Protein AF-A0A0F9DET1-F1 (afdb_monomer_lite)

Foldseek 3Di:
DFDPFPWKWKWKDFDPPDHTDIDTDGDLVRNLVVVVVSVVVLVVCVVVVVDPDGDMDMFMWGDDPNDTDFDADPVRHGSVVVNVVD

Secondary structure (DSSP, 8-state):
-B--SS-EEEEEESSTTSPPEEEE-SBHHHHHHHHHHHHHHHHHHHHTT-SS----EEEEEEEETTEEEE-B-TTS-BHHHHHTT-

pLDDT: mean 91.73, std 8.82, range [52.25, 98.38]

Sequence (86 aa):
MYLNYEDVRVWWIPQVPMKPFYVPVKNTEEAIKILEVLAQYDLFQYVNNIKPDYSNAGGLQVMIQGEWEEWEDGEGKNIDILVEAL

InterPro domains:
  IPR020285 Superinfection exclusion gene product 17 [PF17420] (8-79)

Organism: NCBI:txid412755

Structure (mmCIF, N/CA/C/O backbone):
data_AF-A0A0F9DET1-F1
#
_entry.id   AF-A0A0F9DET1-F1
#
loop_
_atom_site.group_PDB
_atom_site.id
_atom_site.type_symbol
_atom_site.label_atom_id
_atom_site.label_alt_id
_atom_site.label_comp_id
_atom_site.label_asym_id
_atom_site.label_entity_id
_atom_site.label_seq_id
_atom_site.pdbx_PDB_ins_code
_atom_site.Cartn_x
_atom_site.Cartn_y
_atom_site.Cartn_z
_atom_site.occupancy
_atom_site.B_iso_or_equiv
_atom_site.auth_seq_id
_atom_site.auth_comp_id
_atom_site.auth_asym_id
_atom_site.auth_atom_id
_atom_site.pdbx_PDB_model_num
ATOM 1 N N . MET A 1 1 ? -6.764 -11.592 8.983 1.00 68.88 1 MET A N 1
ATOM 2 C CA . MET A 1 1 ? -7.522 -11.165 10.199 1.00 68.88 1 MET A CA 1
ATOM 3 C C . MET A 1 1 ? -8.468 -10.022 9.845 1.00 68.88 1 MET A C 1
ATOM 5 O O . MET A 1 1 ? -8.072 -9.139 9.091 1.00 68.88 1 MET A O 1
ATOM 9 N N . TYR A 1 2 ? -9.708 -10.032 10.353 1.00 73.25 2 TYR A N 1
ATOM 10 C CA . TYR A 1 2 ? -10.639 -8.910 10.162 1.00 73.25 2 TYR A CA 1
ATOM 11 C C . TYR A 1 2 ? -10.177 -7.671 10.930 1.00 73.25 2 TYR A C 1
ATOM 13 O O . TYR A 1 2 ? -9.710 -7.776 12.063 1.00 73.25 2 TYR A O 1
ATOM 21 N N . LEU A 1 3 ? -10.314 -6.515 10.289 1.00 80.75 3 LEU A N 1
ATOM 22 C CA . LEU A 1 3 ? -9.905 -5.225 10.823 1.00 80.75 3 LEU A CA 1
ATOM 23 C C . LEU A 1 3 ? -11.117 -4.543 11.459 1.00 80.75 3 LEU A C 1
ATOM 25 O O . LEU A 1 3 ? -12.137 -4.349 10.805 1.00 80.75 3 LEU A O 1
ATOM 29 N N . ASN A 1 4 ? -11.012 -4.199 12.741 1.00 83.44 4 ASN A N 1
ATOM 30 C CA . ASN A 1 4 ? -12.096 -3.578 13.507 1.00 83.44 4 ASN A CA 1
ATOM 31 C C . ASN A 1 4 ? -12.016 -2.045 13.435 1.00 83.44 4 ASN A C 1
ATOM 33 O O . ASN A 1 4 ? -11.987 -1.377 14.466 1.00 83.44 4 ASN A O 1
ATOM 37 N N . TYR A 1 5 ? -11.946 -1.502 12.222 1.00 86.44 5 TYR A N 1
ATOM 38 C CA . TYR A 1 5 ? -11.920 -0.060 11.964 1.00 86.44 5 TYR A CA 1
ATOM 39 C C . TYR A 1 5 ? -13.125 0.329 11.109 1.00 86.44 5 TYR A C 1
ATOM 41 O O . TYR A 1 5 ? -13.646 -0.508 10.372 1.00 86.44 5 TYR A O 1
ATOM 49 N N . GLU A 1 6 ? -13.573 1.583 11.222 1.00 84.94 6 GLU A N 1
ATOM 50 C CA . GLU A 1 6 ? -14.723 2.083 10.453 1.00 84.94 6 GLU A CA 1
ATOM 51 C C . GLU A 1 6 ? -14.457 2.007 8.948 1.00 84.94 6 GLU A C 1
ATOM 53 O O . GLU A 1 6 ? -15.280 1.472 8.207 1.00 84.94 6 GLU A O 1
ATOM 58 N N . ASP A 1 7 ? -13.271 2.455 8.528 1.00 95.56 7 ASP A N 1
ATOM 59 C CA . ASP A 1 7 ? -12.800 2.355 7.154 1.00 95.56 7 ASP A CA 1
ATOM 60 C C . ASP A 1 7 ? -11.346 1.872 7.105 1.00 95.56 7 ASP A C 1
ATOM 62 O O . ASP A 1 7 ? -10.503 2.252 7.923 1.00 95.56 7 ASP A O 1
ATOM 66 N N . VAL A 1 8 ? -11.048 1.053 6.095 1.00 96.94 8 VAL A N 1
ATOM 67 C CA . VAL A 1 8 ? -9.712 0.521 5.814 1.00 96.94 8 VAL A CA 1
ATOM 68 C C . VAL A 1 8 ? -9.443 0.619 4.318 1.00 96.94 8 VAL A C 1
ATOM 70 O O . VAL A 1 8 ? -10.305 0.288 3.497 1.00 96.94 8 VAL A O 1
ATOM 73 N N . ARG A 1 9 ? -8.237 1.047 3.939 1.00 98.06 9 ARG A N 1
ATOM 74 C CA . ARG A 1 9 ? -7.834 1.138 2.533 1.00 98.06 9 ARG A CA 1
ATOM 75 C C . ARG A 1 9 ? -6.356 0.848 2.322 1.00 98.06 9 ARG A C 1
ATOM 77 O O . ARG A 1 9 ? -5.516 1.269 3.108 1.00 98.06 9 ARG A O 1
ATOM 84 N N . VAL A 1 10 ? -6.033 0.229 1.197 1.00 98.25 10 VAL A N 1
ATOM 85 C CA . VAL A 1 10 ? -4.683 0.295 0.633 1.00 98.25 10 VAL A CA 1
ATOM 86 C C . VAL A 1 10 ? -4.488 1.669 0.001 1.00 98.25 10 VAL A C 1
ATOM 88 O O . VAL A 1 10 ? -5.400 2.184 -0.653 1.00 98.25 10 VAL A O 1
ATOM 91 N N . TRP A 1 11 ? -3.304 2.249 0.162 1.00 98.38 11 TRP A N 1
ATOM 92 C CA . TRP A 1 11 ? -2.847 3.391 -0.625 1.00 98.38 11 TRP A CA 1
ATOM 93 C C . TRP A 1 11 ? -1.646 2.980 -1.478 1.00 98.38 11 TRP A C 1
ATOM 95 O O . TRP A 1 11 ? -0.819 2.177 -1.050 1.00 98.38 11 TRP A O 1
ATOM 105 N N . TRP A 1 12 ? -1.552 3.511 -2.699 1.00 98.06 12 TRP A N 1
ATOM 106 C CA . TRP A 1 12 ? -0.439 3.211 -3.602 1.00 98.06 12 TRP A CA 1
ATOM 107 C C . TRP A 1 12 ? -0.056 4.417 -4.451 1.00 98.06 12 TRP A C 1
ATOM 109 O O . TRP A 1 12 ? -0.905 5.067 -5.068 1.00 98.06 12 TRP A O 1
ATOM 119 N N . ILE A 1 13 ? 1.241 4.688 -4.513 1.00 97.56 13 ILE A N 1
ATOM 120 C CA . ILE A 1 13 ? 1.887 5.660 -5.384 1.00 97.56 13 ILE A CA 1
ATOM 121 C C . ILE A 1 13 ? 2.731 4.856 -6.381 1.00 97.56 13 ILE A C 1
ATOM 123 O O . ILE A 1 13 ? 3.810 4.397 -6.018 1.00 97.56 13 ILE A O 1
ATOM 127 N N . PRO A 1 14 ? 2.291 4.687 -7.639 1.00 93.94 14 PRO A N 1
ATOM 128 C CA . PRO A 1 14 ? 3.047 3.908 -8.621 1.00 93.94 14 PRO A CA 1
ATOM 129 C C . PRO A 1 14 ? 4.301 4.640 -9.129 1.00 93.94 14 PRO A C 1
ATOM 131 O O . PRO A 1 14 ? 5.181 4.006 -9.712 1.00 93.94 14 PRO A O 1
ATOM 134 N N . GLN A 1 15 ? 4.381 5.966 -8.939 1.00 94.06 15 GLN A N 1
ATOM 135 C CA . GLN A 1 15 ? 5.568 6.765 -9.252 1.00 94.06 15 GLN A CA 1
ATOM 136 C C . GLN A 1 15 ? 5.688 8.020 -8.370 1.00 94.06 15 GLN A C 1
ATOM 138 O O . GLN A 1 15 ? 5.035 9.037 -8.609 1.00 94.06 15 GLN A O 1
ATOM 143 N N . VAL A 1 16 ? 6.531 7.981 -7.340 1.00 94.44 16 VAL A N 1
ATOM 144 C CA . VAL A 1 16 ? 6.801 9.139 -6.469 1.00 94.44 16 VAL A CA 1
ATOM 145 C C . VAL A 1 16 ? 7.391 10.287 -7.308 1.00 94.44 16 VAL A C 1
ATOM 147 O O . VAL A 1 16 ? 8.311 10.037 -8.089 1.00 94.44 16 VAL A O 1
ATOM 150 N N . PRO A 1 17 ? 6.907 11.544 -7.177 1.00 94.19 17 PRO A N 1
ATOM 151 C CA . PRO A 1 17 ? 6.073 12.094 -6.098 1.00 94.19 17 PRO A CA 1
ATOM 152 C C . PRO A 1 17 ? 4.584 12.302 -6.451 1.00 94.19 17 PRO A C 1
ATOM 154 O O . PRO A 1 17 ? 3.979 13.288 -6.025 1.00 94.19 17 PRO A O 1
ATOM 157 N N . MET A 1 18 ? 3.967 11.434 -7.257 1.00 93.94 18 MET A N 1
ATOM 158 C CA . MET A 1 18 ? 2.550 11.606 -7.604 1.00 93.94 18 MET A CA 1
ATOM 159 C C . MET A 1 18 ? 1.598 11.373 -6.417 1.00 93.94 18 MET A C 1
ATOM 161 O O . MET A 1 18 ? 1.973 10.836 -5.377 1.00 93.94 18 MET A O 1
ATOM 165 N N . LYS A 1 19 ? 0.327 11.758 -6.593 1.00 97.00 19 LYS A N 1
ATOM 166 C CA . LYS A 1 19 ? -0.728 11.485 -5.607 1.00 97.00 19 LYS A CA 1
ATOM 167 C C . LYS A 1 19 ? -1.009 9.978 -5.513 1.00 97.00 19 LYS A C 1
ATOM 169 O O . LYS A 1 19 ? -1.070 9.333 -6.562 1.00 97.00 19 LYS A O 1
ATOM 174 N N . PRO A 1 20 ? -1.253 9.437 -4.307 1.00 97.75 20 PRO A N 1
ATOM 175 C CA . PRO A 1 20 ? -1.704 8.062 -4.157 1.00 97.75 20 PRO A CA 1
ATOM 176 C C . PRO A 1 20 ? -3.112 7.871 -4.725 1.00 97.75 20 PRO A C 1
ATOM 178 O O . PRO A 1 20 ? -3.932 8.795 -4.719 1.00 97.75 20 PRO A O 1
ATOM 181 N N . PHE A 1 21 ? -3.404 6.650 -5.162 1.00 98.19 21 PHE A N 1
ATOM 182 C CA . PHE A 1 21 ? -4.777 6.161 -5.266 1.00 98.19 21 PHE A CA 1
ATOM 18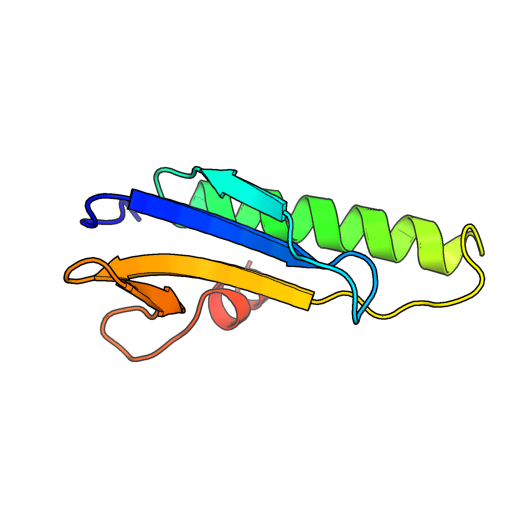3 C C . PHE A 1 21 ? -5.090 5.234 -4.092 1.00 98.19 21 PHE A C 1
ATOM 185 O O . PHE A 1 21 ? -4.184 4.759 -3.407 1.00 98.19 21 PHE A O 1
ATOM 192 N N . TYR A 1 22 ? -6.381 4.988 -3.870 1.00 98.31 22 TYR A N 1
ATOM 193 C CA . TYR A 1 22 ? -6.864 4.248 -2.712 1.00 98.31 22 TYR A CA 1
ATOM 194 C C . TYR A 1 22 ? -7.792 3.110 -3.121 1.00 98.31 22 TYR A C 1
ATOM 196 O O . TYR A 1 22 ? -8.641 3.289 -3.997 1.00 98.31 22 TYR A O 1
ATOM 204 N N . VAL A 1 23 ? -7.658 1.965 -2.454 1.00 98.19 23 VAL A N 1
ATOM 205 C CA . VAL A 1 23 ? -8.512 0.789 -2.653 1.00 98.19 23 VAL A CA 1
ATOM 206 C C . VAL A 1 23 ? -9.093 0.367 -1.303 1.00 98.19 23 VAL A C 1
ATOM 208 O O . VAL A 1 23 ? -8.323 -0.037 -0.434 1.00 98.19 23 VAL A O 1
ATOM 211 N N . PRO A 1 24 ? -10.418 0.472 -1.088 1.00 97.75 24 PRO A N 1
ATOM 212 C CA . PRO A 1 24 ? -11.050 -0.010 0.137 1.00 97.75 24 PRO A CA 1
ATOM 213 C C . PRO A 1 24 ? -10.858 -1.519 0.301 1.00 97.75 24 PRO A C 1
ATOM 215 O O . PRO A 1 24 ? -10.973 -2.256 -0.676 1.00 97.75 24 PRO A O 1
ATOM 218 N N . VAL A 1 25 ? -10.608 -1.971 1.528 1.00 96.50 25 VAL A N 1
ATOM 219 C CA . VAL A 1 25 ? -10.419 -3.391 1.868 1.00 96.50 25 VAL A CA 1
ATOM 220 C C . VAL A 1 25 ? -11.125 -3.728 3.178 1.00 96.50 25 VAL A C 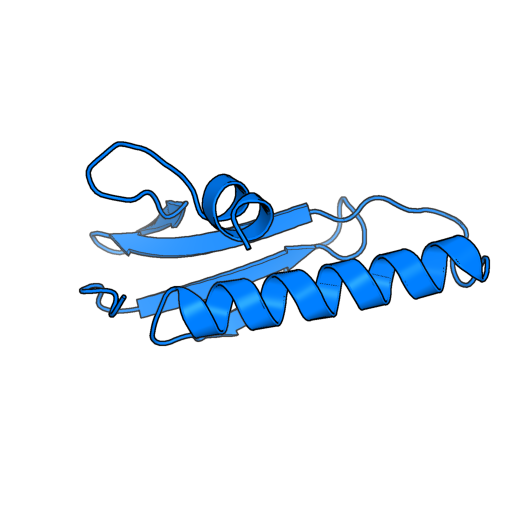1
ATOM 222 O O . VAL A 1 25 ? -11.470 -2.838 3.950 1.00 96.50 25 VAL A O 1
ATOM 225 N N . LYS A 1 26 ? -11.362 -5.014 3.447 1.00 92.62 26 LYS A N 1
ATOM 226 C CA . LYS A 1 26 ? -12.081 -5.462 4.657 1.00 92.62 26 LYS A CA 1
ATOM 227 C C . LYS A 1 26 ? -11.187 -6.112 5.705 1.00 92.62 26 LYS A C 1
ATOM 229 O O . LYS A 1 26 ? -11.569 -6.237 6.868 1.00 92.62 26 LYS A O 1
ATOM 234 N N . ASN A 1 27 ? -10.037 -6.623 5.289 1.00 91.50 27 ASN A N 1
ATOM 235 C CA . ASN A 1 27 ? -9.147 -7.403 6.137 1.00 91.50 27 ASN A CA 1
ATOM 236 C C . ASN A 1 27 ? -7.705 -7.335 5.621 1.00 91.50 27 ASN A C 1
ATOM 238 O O . ASN A 1 27 ? -7.443 -6.866 4.512 1.00 91.50 27 ASN A O 1
ATOM 242 N N . THR A 1 28 ? -6.772 -7.815 6.441 1.00 91.81 28 THR A N 1
ATOM 243 C CA . THR A 1 28 ? -5.343 -7.802 6.103 1.00 91.81 28 THR A CA 1
ATOM 244 C C . THR A 1 28 ? -4.997 -8.697 4.913 1.00 91.81 28 THR A C 1
ATOM 246 O O . THR A 1 28 ? -4.103 -8.359 4.153 1.00 91.81 28 THR A O 1
ATOM 249 N N . GLU A 1 29 ? -5.716 -9.801 4.700 1.00 92.81 29 GLU A N 1
ATOM 250 C CA . GLU A 1 29 ? -5.466 -10.732 3.586 1.00 92.81 29 GLU A CA 1
ATOM 251 C C . GLU A 1 29 ? -5.769 -10.090 2.226 1.00 92.81 29 GLU A C 1
ATOM 253 O O . GLU A 1 29 ? -4.998 -10.233 1.280 1.00 92.81 29 GLU A O 1
ATOM 258 N N . GLU A 1 30 ? -6.864 -9.337 2.131 1.00 95.50 30 GLU A N 1
ATOM 259 C CA . GLU A 1 30 ? -7.219 -8.568 0.938 1.00 95.50 30 GLU A CA 1
ATOM 260 C C . GLU A 1 30 ? -6.197 -7.455 0.668 1.00 95.50 30 GLU A C 1
ATOM 262 O O . GLU A 1 30 ? -5.756 -7.290 -0.471 1.00 95.50 30 GLU A O 1
ATOM 267 N N . ALA A 1 31 ? -5.772 -6.737 1.714 1.00 95.69 31 ALA A N 1
ATOM 268 C CA . ALA A 1 31 ? -4.743 -5.706 1.606 1.00 95.69 31 ALA A CA 1
ATOM 269 C C . ALA A 1 31 ? -3.406 -6.276 1.112 1.00 95.69 31 ALA A C 1
ATOM 271 O O . ALA A 1 31 ? -2.857 -5.767 0.135 1.00 95.69 31 ALA A O 1
ATOM 272 N N . ILE A 1 32 ? -2.931 -7.367 1.727 1.00 95.06 32 ILE A N 1
ATOM 273 C CA . ILE A 1 32 ? -1.725 -8.095 1.308 1.00 95.06 32 ILE A CA 1
ATOM 274 C C . ILE A 1 32 ? -1.851 -8.497 -0.157 1.00 95.06 32 ILE A C 1
ATOM 276 O O . ILE A 1 32 ? -0.962 -8.204 -0.954 1.00 95.06 32 ILE A O 1
ATOM 280 N N . LYS A 1 33 ? -2.988 -9.088 -0.549 1.00 95.88 33 LYS A N 1
ATOM 281 C CA . LYS A 1 33 ? -3.161 -9.548 -1.924 1.00 95.88 33 LYS A CA 1
ATOM 282 C C . LYS A 1 33 ? -3.077 -8.409 -2.939 1.00 95.88 33 LYS A C 1
ATOM 284 O O . LYS A 1 33 ? -2.501 -8.586 -4.011 1.00 95.88 33 LYS A O 1
ATOM 289 N N . ILE A 1 34 ? -3.659 -7.254 -2.626 1.00 97.50 34 ILE A N 1
ATOM 290 C CA . ILE A 1 34 ? -3.593 -6.067 -3.485 1.00 97.50 34 ILE A CA 1
ATOM 291 C C . ILE A 1 34 ? -2.158 -5.538 -3.564 1.00 97.50 34 ILE A C 1
ATOM 293 O O . ILE A 1 34 ? -1.672 -5.303 -4.670 1.00 97.50 34 ILE A O 1
ATOM 297 N N . LEU A 1 35 ? -1.475 -5.386 -2.425 1.00 97.12 35 LEU A N 1
ATOM 298 C CA . LEU A 1 35 ? -0.092 -4.901 -2.364 1.00 97.12 35 LEU A CA 1
ATOM 299 C C . LEU A 1 35 ? 0.860 -5.809 -3.158 1.00 97.12 35 LEU A C 1
ATOM 301 O O . LEU A 1 35 ? 1.640 -5.312 -3.966 1.00 97.12 35 LEU A O 1
ATOM 305 N N . GLU A 1 36 ? 0.737 -7.132 -3.019 1.00 95.88 36 GLU A N 1
ATOM 306 C CA . GLU A 1 36 ? 1.500 -8.109 -3.806 1.00 95.88 36 GLU A CA 1
ATOM 307 C C . GLU A 1 36 ? 1.265 -7.959 -5.310 1.00 95.88 36 GLU A C 1
ATOM 309 O O . GLU A 1 36 ? 2.213 -7.948 -6.095 1.00 95.88 36 GLU A O 1
ATOM 314 N N . VAL A 1 37 ? 0.001 -7.855 -5.735 1.00 97.38 37 VAL A N 1
ATOM 315 C CA . VAL A 1 37 ? -0.348 -7.725 -7.157 1.00 97.38 37 VAL A CA 1
ATOM 316 C C . VAL A 1 37 ? 0.232 -6.436 -7.738 1.00 97.38 37 VAL A C 1
ATOM 318 O O . VAL A 1 37 ? 0.764 -6.454 -8.849 1.00 97.38 37 VAL A O 1
ATOM 321 N N . LEU A 1 38 ? 0.173 -5.330 -6.994 1.00 96.94 38 LEU A N 1
ATOM 322 C CA . LEU A 1 38 ? 0.742 -4.051 -7.416 1.00 96.94 38 LEU A CA 1
ATOM 323 C C . LEU A 1 38 ? 2.273 -4.098 -7.463 1.00 96.94 38 LEU A C 1
ATOM 325 O O . LE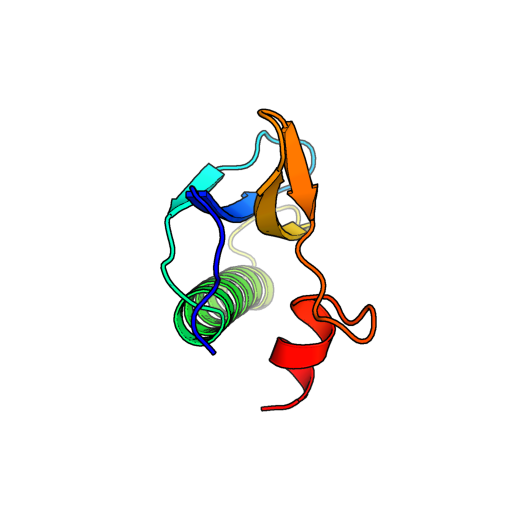U A 1 38 ? 2.858 -3.663 -8.454 1.00 96.94 38 LEU A O 1
ATOM 329 N N . ALA A 1 39 ? 2.920 -4.706 -6.467 1.00 95.12 39 ALA A N 1
ATOM 330 C CA . ALA A 1 39 ? 4.366 -4.908 -6.460 1.00 95.12 39 ALA A CA 1
ATOM 331 C C . ALA A 1 39 ? 4.830 -5.781 -7.639 1.00 95.12 39 ALA A C 1
ATOM 333 O O . ALA A 1 39 ? 5.795 -5.440 -8.322 1.00 95.12 39 ALA A O 1
ATOM 334 N N . GLN A 1 40 ? 4.118 -6.873 -7.941 1.00 96.31 40 GLN A N 1
ATOM 335 C CA . GLN A 1 40 ? 4.402 -7.719 -9.106 1.00 96.31 40 GLN A CA 1
ATOM 336 C C . GLN A 1 40 ? 4.193 -6.970 -10.426 1.00 96.31 40 GLN A C 1
ATOM 338 O O . GLN A 1 40 ? 4.969 -7.146 -11.366 1.00 96.31 40 GLN A O 1
ATOM 343 N N . TYR A 1 41 ? 3.169 -6.121 -10.503 1.00 96.25 41 TYR A N 1
ATOM 344 C CA . TYR A 1 41 ? 2.903 -5.296 -11.677 1.00 96.25 41 TYR A CA 1
ATOM 345 C C . TYR A 1 41 ? 3.995 -4.240 -11.906 1.00 96.25 41 TYR A C 1
ATOM 347 O O . TYR A 1 41 ? 4.465 -4.077 -13.036 1.00 96.25 41 TYR A O 1
ATOM 355 N N . ASP A 1 42 ? 4.451 -3.562 -10.853 1.00 95.62 42 ASP A N 1
ATOM 356 C CA . ASP A 1 42 ? 5.551 -2.597 -10.939 1.00 95.62 42 ASP A CA 1
ATOM 357 C C . ASP A 1 42 ? 6.892 -3.290 -11.244 1.00 95.62 42 ASP A C 1
ATOM 359 O O . ASP A 1 42 ? 7.661 -2.801 -12.078 1.00 95.62 42 ASP A O 1
ATOM 363 N N . LEU A 1 43 ? 7.139 -4.481 -10.683 1.00 95.75 43 LEU A N 1
ATOM 364 C CA . LEU A 1 43 ? 8.301 -5.306 -11.031 1.00 95.75 43 LEU A CA 1
ATOM 365 C C . LEU A 1 43 ? 8.275 -5.731 -12.504 1.00 95.75 43 LEU A C 1
ATOM 367 O O . LEU A 1 43 ? 9.300 -5.672 -13.185 1.00 95.75 43 LEU A O 1
ATOM 371 N N . PHE A 1 44 ? 7.109 -6.131 -13.021 1.00 96.62 44 PHE A N 1
ATOM 372 C CA . PHE A 1 44 ? 6.949 -6.458 -14.436 1.00 96.62 44 PHE A CA 1
ATOM 373 C C . PHE A 1 44 ? 7.289 -5.256 -15.322 1.00 96.62 44 PHE A C 1
ATOM 375 O O . PHE A 1 44 ? 8.022 -5.409 -16.301 1.00 96.62 44 PHE A O 1
ATOM 382 N N . GLN A 1 45 ? 6.813 -4.057 -14.974 1.00 96.69 45 GLN A N 1
ATOM 383 C CA . GLN A 1 45 ? 7.165 -2.839 -15.706 1.00 96.69 45 GLN A CA 1
ATOM 384 C C . GLN A 1 45 ? 8.671 -2.567 -15.679 1.00 96.69 45 GLN A C 1
ATOM 386 O O . GLN A 1 45 ? 9.230 -2.229 -16.723 1.00 96.69 45 GLN A O 1
ATOM 391 N N . TYR A 1 46 ? 9.313 -2.749 -14.521 1.00 95.50 46 TYR A N 1
ATOM 392 C CA . TYR A 1 46 ? 10.756 -2.574 -14.342 1.00 95.50 46 TYR A CA 1
ATOM 393 C C . TYR A 1 46 ? 11.573 -3.501 -15.230 1.00 95.50 46 TYR A C 1
ATOM 395 O O . TYR A 1 46 ? 12.380 -3.038 -16.036 1.00 95.50 46 TYR A O 1
ATOM 403 N N . VAL A 1 47 ? 11.310 -4.804 -15.151 1.00 97.06 47 VAL A N 1
ATOM 404 C CA . VAL A 1 47 ? 12.026 -5.81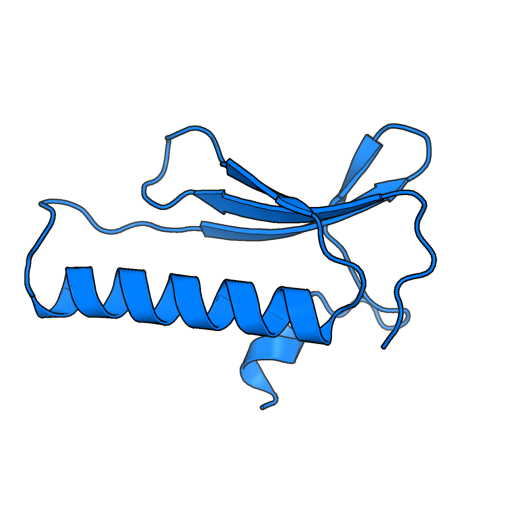6 -15.939 1.00 97.06 47 VAL A CA 1
ATOM 405 C C . VAL A 1 47 ? 11.871 -5.578 -17.446 1.00 97.06 47 VAL A C 1
ATOM 407 O O . VAL A 1 47 ? 12.793 -5.851 -18.213 1.00 97.06 47 VAL A O 1
ATOM 410 N N . ASN A 1 48 ? 10.728 -5.039 -17.878 1.00 97.62 48 ASN A N 1
ATOM 411 C CA . ASN A 1 48 ? 10.432 -4.792 -19.289 1.00 97.62 48 ASN A CA 1
ATOM 412 C C . ASN A 1 48 ? 10.750 -3.364 -19.762 1.00 97.62 48 ASN A C 1
ATOM 414 O O . ASN A 1 48 ? 10.447 -3.037 -20.907 1.00 97.62 48 ASN A O 1
ATOM 418 N N . ASN A 1 49 ? 11.371 -2.520 -18.930 1.00 96.44 49 ASN A N 1
ATOM 419 C CA . ASN A 1 49 ? 11.699 -1.128 -19.262 1.00 96.44 49 ASN A CA 1
ATOM 420 C C . ASN A 1 49 ? 10.493 -0.322 -19.797 1.00 96.44 49 ASN A C 1
ATOM 422 O O . ASN A 1 49 ? 10.630 0.471 -20.729 1.00 96.44 49 ASN A O 1
ATOM 426 N N . ILE A 1 50 ? 9.299 -0.539 -19.232 1.00 96.56 50 ILE A N 1
ATOM 427 C CA . ILE A 1 50 ? 8.052 0.086 -19.711 1.00 96.56 50 ILE A CA 1
ATOM 428 C C . ILE A 1 50 ? 8.030 1.600 -19.444 1.00 96.56 50 ILE A C 1
ATOM 430 O O . ILE A 1 50 ? 7.498 2.356 -20.258 1.00 96.56 50 ILE A O 1
ATOM 434 N N . LYS A 1 51 ? 8.613 2.052 -18.326 1.00 90.06 51 LYS A N 1
ATOM 435 C CA . LYS A 1 51 ? 8.687 3.469 -17.930 1.00 90.06 51 LYS A CA 1
ATOM 436 C C . LYS A 1 51 ? 10.141 3.940 -17.736 1.00 90.06 51 LYS A C 1
ATOM 438 O O . LYS A 1 51 ? 11.028 3.113 -17.525 1.00 90.06 51 LYS A O 1
ATOM 443 N N . PRO A 1 52 ? 10.427 5.249 -17.862 1.00 84.69 52 PRO A N 1
ATOM 444 C CA . PRO A 1 52 ? 11.792 5.765 -17.735 1.00 84.69 52 PRO A CA 1
ATOM 445 C C . PRO A 1 52 ? 12.308 5.779 -16.287 1.00 84.69 52 PRO A C 1
ATOM 447 O O . PRO A 1 52 ? 13.518 5.791 -16.072 1.00 84.69 52 PRO A O 1
ATOM 450 N N . ASP A 1 53 ? 11.415 5.777 -15.300 1.00 87.38 53 ASP A N 1
ATOM 451 C CA . ASP A 1 53 ? 11.711 5.937 -13.882 1.00 87.38 53 ASP A CA 1
ATOM 452 C C . ASP A 1 53 ? 10.899 4.960 -13.012 1.00 87.38 53 ASP A C 1
ATOM 454 O O . ASP A 1 53 ? 9.744 4.656 -13.298 1.00 87.38 53 ASP A O 1
ATOM 458 N N . TYR A 1 54 ? 11.500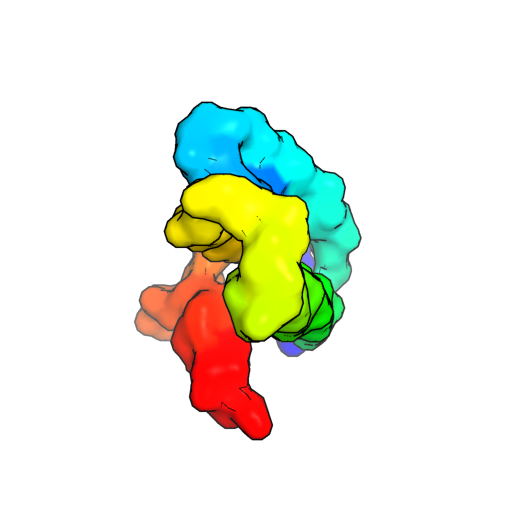 4.459 -11.925 1.00 89.06 54 TYR A N 1
ATOM 459 C CA . TYR A 1 54 ? 10.905 3.428 -11.062 1.00 89.06 54 TYR A CA 1
ATOM 460 C C . TYR A 1 54 ? 11.054 3.801 -9.593 1.00 89.06 54 TYR A C 1
ATOM 462 O O . TYR A 1 54 ? 12.143 3.707 -9.033 1.00 89.06 54 TYR A O 1
ATOM 470 N N . SER A 1 55 ? 9.962 4.249 -8.980 1.00 93.69 55 SER A N 1
ATOM 471 C CA . SER A 1 55 ? 9.895 4.492 -7.540 1.00 93.69 55 SER A CA 1
ATOM 472 C C . SER A 1 55 ? 8.443 4.417 -7.082 1.00 93.69 55 SER A C 1
ATOM 474 O O . SER A 1 55 ? 7.696 5.386 -7.226 1.00 93.69 55 SER A O 1
ATOM 476 N N . ASN A 1 56 ? 8.023 3.255 -6.588 1.00 95.00 56 ASN A N 1
ATOM 477 C CA . ASN A 1 56 ? 6.686 3.038 -6.045 1.00 95.00 56 ASN A CA 1
ATOM 478 C C . ASN A 1 56 ? 6.704 3.019 -4.509 1.00 95.00 56 ASN A C 1
ATOM 480 O O . ASN A 1 56 ? 7.725 2.724 -3.891 1.00 95.00 56 ASN A O 1
ATOM 484 N N . ALA A 1 57 ? 5.564 3.332 -3.902 1.00 96.19 57 ALA A N 1
ATOM 485 C CA . ALA A 1 57 ? 5.341 3.238 -2.462 1.00 96.19 57 ALA A CA 1
ATOM 486 C C . ALA A 1 57 ? 3.880 2.881 -2.188 1.00 96.19 57 ALA A C 1
ATOM 488 O O . ALA A 1 57 ? 2.998 3.241 -2.968 1.00 96.19 57 ALA A O 1
ATOM 489 N N . GLY A 1 58 ? 3.608 2.219 -1.072 1.00 96.44 58 GLY A N 1
ATOM 490 C CA . GLY A 1 58 ? 2.248 1.914 -0.662 1.00 96.44 58 GLY A CA 1
ATOM 491 C C . GLY A 1 58 ? 2.190 1.349 0.741 1.00 96.44 58 GLY A C 1
ATOM 492 O O . GLY A 1 58 ? 3.223 1.138 1.367 1.00 96.44 58 GLY A O 1
ATOM 493 N N . GLY A 1 59 ? 0.971 1.123 1.210 1.00 97.06 59 GLY A N 1
ATOM 494 C CA . GLY A 1 59 ? 0.718 0.629 2.554 1.00 97.06 59 GLY A CA 1
ATOM 495 C C . GLY A 1 59 ? -0.769 0.440 2.818 1.00 97.06 59 GLY A C 1
ATOM 496 O O . GLY A 1 59 ? -1.607 0.511 1.910 1.00 97.06 59 GLY A O 1
ATOM 497 N N . LEU A 1 60 ? -1.096 0.195 4.081 1.00 97.62 60 LEU A N 1
ATOM 498 C CA . LEU A 1 60 ? -2.452 -0.017 4.564 1.00 97.62 60 LEU A CA 1
ATOM 499 C C . LEU A 1 60 ? -2.778 1.084 5.561 1.00 97.62 60 LEU A C 1
ATOM 501 O O . LEU A 1 60 ? -2.056 1.262 6.530 1.00 97.62 60 LEU A O 1
ATOM 505 N N . GLN A 1 61 ? -3.885 1.781 5.344 1.00 97.69 61 GLN A N 1
ATOM 506 C CA . GLN A 1 61 ? -4.370 2.817 6.241 1.00 97.69 61 GLN A CA 1
ATOM 507 C C . GLN A 1 61 ? -5.708 2.440 6.860 1.00 97.69 61 GLN A C 1
ATOM 509 O O . GLN A 1 61 ? -6.553 1.797 6.226 1.00 97.69 61 GLN A O 1
ATOM 514 N N . VAL A 1 62 ? -5.908 2.916 8.082 1.00 96.81 62 VAL A N 1
ATOM 515 C CA . VAL A 1 62 ? -7.145 2.791 8.848 1.00 96.81 62 VAL A CA 1
ATOM 516 C C . VAL A 1 62 ? -7.641 4.156 9.297 1.00 96.81 62 VAL A C 1
ATOM 518 O O . VAL A 1 62 ? -6.849 5.061 9.556 1.00 96.81 62 VAL A O 1
ATOM 521 N N . MET A 1 63 ? -8.961 4.309 9.369 1.00 96.19 63 MET A N 1
ATOM 522 C CA . MET A 1 63 ? -9.587 5.510 9.913 1.00 96.19 63 MET A CA 1
ATOM 523 C C . MET A 1 63 ? -9.620 5.438 11.444 1.00 96.19 63 MET A C 1
ATOM 525 O O . MET A 1 63 ? -10.245 4.540 12.016 1.00 96.19 63 MET A O 1
ATOM 529 N N . ILE A 1 64 ? -8.980 6.403 12.105 1.00 94.12 64 ILE A N 1
ATOM 530 C CA . ILE A 1 64 ? -8.945 6.552 13.561 1.00 94.12 64 ILE A CA 1
ATOM 531 C C . ILE A 1 64 ? -9.342 7.988 13.895 1.00 94.12 64 ILE A C 1
ATOM 533 O O . ILE A 1 64 ? -8.670 8.942 13.526 1.00 94.12 64 ILE A O 1
ATOM 537 N N . GLN A 1 65 ? -10.473 8.153 14.586 1.00 93.50 65 GLN A N 1
ATOM 538 C CA . GLN A 1 65 ? -10.956 9.466 15.045 1.00 93.50 65 GLN A CA 1
ATOM 539 C C . GLN A 1 65 ? -11.071 10.532 13.929 1.00 93.50 65 GLN A C 1
ATOM 541 O O . GLN A 1 65 ? -10.925 11.724 14.188 1.00 93.50 65 GLN A O 1
ATOM 546 N N . GLY A 1 66 ? -11.383 10.109 12.698 1.00 94.50 66 GLY A N 1
ATOM 547 C CA . GLY A 1 66 ? -11.539 10.994 11.538 1.00 94.50 66 GLY A CA 1
ATOM 548 C C . GLY A 1 66 ? -10.251 11.270 10.757 1.00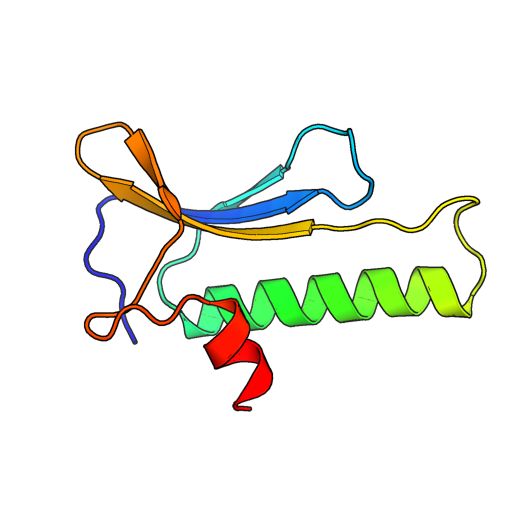 94.50 66 GLY A C 1
ATOM 549 O O . GLY A 1 66 ? -10.310 11.965 9.744 1.00 94.50 66 GLY A O 1
ATOM 550 N N . GLU A 1 67 ? -9.122 10.704 11.183 1.00 96.25 67 GLU A N 1
ATOM 551 C CA . GLU A 1 67 ? -7.836 10.800 10.500 1.00 96.25 67 GLU A CA 1
ATOM 552 C C . GLU A 1 67 ? -7.408 9.439 9.941 1.00 96.25 67 GLU A C 1
ATOM 554 O O . GLU A 1 67 ? -7.745 8.381 10.476 1.00 96.25 67 GLU A O 1
ATOM 559 N N . TRP A 1 68 ? -6.665 9.468 8.835 1.00 96.75 68 TRP A N 1
ATOM 560 C CA . TRP A 1 68 ? -6.068 8.265 8.261 1.00 96.75 68 TRP A CA 1
ATOM 561 C C . TRP A 1 68 ? -4.689 8.040 8.861 1.00 96.75 68 TRP A C 1
ATOM 563 O O . TRP A 1 68 ? -3.803 8.880 8.706 1.00 96.75 68 TRP A O 1
ATOM 573 N N . GLU A 1 69 ? -4.502 6.880 9.474 1.00 96.31 69 GLU A N 1
ATOM 574 C CA . GLU A 1 69 ? -3.232 6.457 10.057 1.00 96.31 69 GLU A CA 1
ATOM 575 C C . GLU A 1 69 ? -2.738 5.181 9.372 1.00 96.31 69 GLU A C 1
ATOM 577 O O . GLU A 1 69 ? -3.545 4.388 8.876 1.00 96.31 69 GLU A O 1
ATOM 582 N N . GLU A 1 70 ? -1.417 4.985 9.313 1.00 95.88 70 GLU A N 1
ATOM 583 C CA . GLU A 1 70 ? -0.855 3.710 8.860 1.00 95.88 70 GLU A CA 1
ATOM 584 C C . GLU A 1 70 ? -1.265 2.598 9.825 1.00 95.88 70 GLU A C 1
ATOM 586 O O . GLU A 1 70 ? -1.282 2.767 11.043 1.00 95.88 70 GLU A O 1
ATOM 591 N N . TRP A 1 71 ? -1.629 1.455 9.262 1.00 95.38 71 TRP A N 1
ATOM 592 C CA . TRP A 1 71 ? -2.067 0.314 10.034 1.00 95.38 71 TRP A CA 1
ATOM 593 C C . TRP A 1 71 ? -0.879 -0.415 10.661 1.00 95.38 71 TRP A C 1
ATOM 595 O O . TRP A 1 71 ? 0.077 -0.786 9.975 1.00 95.38 71 TRP A O 1
ATOM 605 N N . GLU A 1 72 ? -1.019 -0.714 11.948 1.00 93.00 72 GLU A N 1
ATOM 606 C CA . GLU A 1 72 ? -0.157 -1.614 12.704 1.00 93.00 72 GLU A CA 1
ATOM 607 C C . GLU A 1 72 ? -1.020 -2.638 13.460 1.00 93.00 72 GLU A C 1
ATOM 609 O O . GLU A 1 72 ? -2.168 -2.364 13.833 1.00 93.00 72 GLU A O 1
ATOM 614 N N . ASP A 1 73 ? -0.485 -3.837 13.683 1.00 88.88 73 ASP A N 1
ATOM 615 C CA . ASP A 1 73 ? -1.094 -4.819 14.574 1.00 88.88 73 ASP A CA 1
ATOM 616 C C . ASP A 1 73 ? -0.875 -4.467 16.059 1.00 88.88 73 ASP A C 1
ATOM 618 O O . ASP A 1 73 ? -0.210 -3.496 16.419 1.00 88.88 73 ASP A O 1
ATOM 622 N N . GLY A 1 74 ? -1.439 -5.276 16.961 1.00 85.38 74 GLY A N 1
ATOM 623 C CA . GLY A 1 74 ? -1.300 -5.061 18.407 1.00 85.38 74 GLY A CA 1
ATOM 624 C C . GLY A 1 74 ? 0.128 -5.215 18.952 1.00 85.38 74 GLY A C 1
ATOM 625 O O . GLY A 1 74 ? 0.352 -4.929 20.127 1.00 85.38 74 GLY A O 1
ATOM 626 N N . GLU A 1 75 ? 1.077 -5.673 18.134 1.00 87.56 75 GLU A N 1
ATOM 627 C CA . GLU A 1 75 ? 2.501 -5.801 18.455 1.00 87.56 75 GLU A CA 1
ATOM 628 C C . GLU A 1 75 ? 3.349 -4.693 17.800 1.00 87.56 75 GLU A C 1
ATOM 630 O O . GLU A 1 75 ? 4.570 -4.686 17.971 1.00 87.56 75 GLU A O 1
ATOM 635 N N . GLY A 1 76 ? 2.725 -3.755 17.075 1.00 87.00 76 GLY A N 1
ATOM 636 C CA . GLY A 1 76 ? 3.404 -2.677 16.351 1.00 87.00 76 GLY A CA 1
ATOM 637 C C . GLY A 1 76 ? 4.012 -3.115 15.015 1.00 87.00 76 GLY A C 1
ATOM 638 O O . GLY A 1 76 ? 4.931 -2.467 14.518 1.00 87.00 76 GLY A O 1
ATOM 639 N N . LYS A 1 77 ? 3.563 -4.237 14.435 1.00 88.56 77 LYS A N 1
ATOM 640 C CA . LYS A 1 77 ? 3.984 -4.655 13.090 1.00 88.56 77 LYS A CA 1
ATOM 641 C C . LYS A 1 77 ? 3.069 -4.037 12.047 1.00 88.56 77 LYS A C 1
ATOM 643 O O . LYS A 1 77 ? 1.850 -4.154 12.138 1.00 88.56 77 LYS A O 1
ATOM 648 N N . ASN A 1 78 ? 3.663 -3.430 11.029 1.00 91.00 78 ASN A N 1
ATOM 649 C CA . ASN A 1 78 ? 2.928 -2.871 9.904 1.00 91.00 78 ASN A CA 1
ATOM 650 C C . ASN A 1 78 ? 2.596 -3.942 8.846 1.00 91.00 78 ASN A C 1
ATOM 652 O O . ASN A 1 78 ? 2.958 -5.117 8.965 1.00 91.00 78 ASN A O 1
ATOM 656 N N . ILE A 1 79 ? 1.895 -3.526 7.790 1.00 91.06 79 ILE A N 1
ATOM 657 C CA . ILE A 1 79 ? 1.478 -4.435 6.716 1.00 91.06 79 ILE A CA 1
ATOM 658 C C . ILE A 1 79 ? 2.659 -5.029 5.934 1.00 91.06 79 ILE A C 1
ATOM 660 O O . ILE A 1 79 ? 2.562 -6.170 5.487 1.00 91.06 79 ILE A O 1
ATOM 664 N N . ASP A 1 80 ? 3.776 -4.308 5.814 1.00 85.06 80 ASP A N 1
ATOM 665 C CA . ASP A 1 80 ? 4.940 -4.742 5.030 1.00 85.06 80 ASP A CA 1
ATOM 666 C C . ASP A 1 80 ? 5.569 -6.007 5.622 1.00 85.06 80 ASP A C 1
ATOM 668 O O . ASP A 1 80 ? 5.861 -6.961 4.902 1.00 85.06 80 ASP A O 1
ATOM 672 N N . ILE A 1 81 ? 5.674 -6.064 6.954 1.00 79.75 81 ILE A N 1
ATOM 673 C CA . ILE A 1 81 ? 6.193 -7.235 7.677 1.00 79.75 81 ILE A CA 1
ATOM 674 C C . ILE A 1 81 ? 5.334 -8.478 7.408 1.00 79.75 81 ILE A C 1
ATOM 676 O O . ILE A 1 81 ? 5.845 -9.597 7.374 1.00 79.75 81 ILE A O 1
ATOM 680 N N . LEU A 1 82 ? 4.023 -8.303 7.220 1.00 73.81 82 LEU A N 1
ATOM 681 C CA . LEU A 1 82 ? 3.115 -9.416 6.950 1.00 73.81 82 LEU A CA 1
ATOM 682 C C . LEU A 1 82 ? 3.185 -9.896 5.500 1.00 73.81 82 LEU A C 1
ATOM 684 O O . LEU A 1 82 ? 3.006 -11.089 5.264 1.00 73.81 82 LEU A O 1
ATOM 688 N N . VAL A 1 83 ? 3.457 -8.999 4.549 1.00 73.06 83 VAL A N 1
ATOM 689 C CA . VAL A 1 83 ? 3.677 -9.363 3.140 1.00 73.06 83 VAL A CA 1
ATOM 690 C C . VAL A 1 83 ? 4.943 -10.214 2.993 1.00 73.06 83 VAL A C 1
ATOM 692 O O . VAL A 1 83 ? 4.948 -11.168 2.226 1.00 73.06 83 VAL A O 1
ATOM 695 N N . GLU A 1 84 ? 6.001 -9.923 3.753 1.00 67.31 84 GLU A N 1
ATOM 696 C CA . GLU A 1 84 ? 7.260 -10.688 3.710 1.00 67.31 84 GLU A CA 1
ATOM 697 C C . GLU A 1 84 ? 7.187 -12.070 4.389 1.00 67.31 84 GLU A C 1
ATOM 699 O O . GLU A 1 84 ? 8.085 -12.896 4.216 1.00 67.31 84 GLU A O 1
ATOM 704 N N . ALA A 1 85 ? 6.144 -12.331 5.183 1.00 58.88 85 ALA A N 1
ATOM 705 C CA . ALA A 1 85 ? 6.000 -13.548 5.984 1.00 58.88 85 ALA A CA 1
ATOM 706 C C . ALA A 1 85 ? 5.240 -14.696 5.280 1.00 58.88 85 ALA A C 1
ATOM 708 O O . ALA A 1 85 ? 5.030 -15.745 5.901 1.00 58.88 85 ALA A O 1
ATOM 709 N N . LEU A 1 86 ? 4.819 -14.507 4.023 1.00 52.25 86 LEU A N 1
ATOM 710 C CA . LEU A 1 86 ? 4.080 -15.470 3.189 1.00 52.25 86 LEU A CA 1
ATOM 711 C C . LEU A 1 86 ? 4.934 -15.981 2.020 1.00 52.25 86 LEU A C 1
ATOM 713 O O . LEU A 1 86 ? 4.752 -17.170 1.664 1.00 52.25 86 LEU A O 1
#

Radius of gyration: 13.66 Å; chains: 1; bounding box: 27×28×38 Å